Protein AF-A0A9E5IF61-F1 (afdb_monomer_lite)

Sequence (168 aa):
MSTPRCSVVSAANYLLWNSRYTDALSGCLSARRRGSTGQVQTFARAALGAGLDSLGLVNMHERAILALASVFEPDGSRSRMLRRASWFFTQAMVPFEAARRASVTKGRRLQIRSRTLYLNNARLARANKLLQREIVRRRLSETRLHAGREEYRGLLKESHLMQKSSAC

pLDDT: mean 88.21, std 14.15, range [32.62, 98.56]

Radius of gyration: 39.7 Å; chains: 1; bounding box: 88×24×113 Å

Structure (mmCIF, N/CA/C/O backbone):
data_AF-A0A9E5IF61-F1
#
_entry.id   AF-A0A9E5IF61-F1
#
loop_
_atom_site.group_PDB
_atom_site.id
_atom_site.type_symbol
_atom_site.label_atom_id
_atom_site.label_alt_id
_atom_site.label_comp_id
_atom_site.label_asym_id
_atom_site.label_entity_id
_atom_site.label_seq_id
_atom_site.pdbx_PDB_ins_code
_atom_site.Cartn_x
_atom_site.Cartn_y
_atom_site.Cartn_z
_atom_site.occupancy
_atom_site.B_iso_or_equiv
_atom_site.auth_seq_id
_atom_site.auth_comp_id
_atom_site.auth_asym_id
_atom_site.auth_atom_id
_atom_site.pdbx_PDB_model_num
ATOM 1 N N . MET A 1 1 ? -14.427 -8.764 4.677 1.00 36.16 1 MET A N 1
ATOM 2 C CA . MET A 1 1 ? -12.979 -8.487 4.549 1.00 36.16 1 MET A CA 1
ATOM 3 C C . MET A 1 1 ? -12.631 -8.603 3.074 1.00 36.16 1 MET A C 1
ATOM 5 O O . MET A 1 1 ? -12.562 -9.714 2.575 1.00 36.16 1 MET A O 1
ATOM 9 N N . SER A 1 2 ? -12.531 -7.481 2.355 1.00 37.25 2 SER A N 1
ATOM 10 C CA . SER A 1 2 ? -12.150 -7.493 0.937 1.00 37.25 2 SER A CA 1
ATOM 11 C C . SER A 1 2 ? -10.639 -7.626 0.825 1.00 37.25 2 SER A C 1
ATOM 13 O O . SER A 1 2 ? -9.902 -6.746 1.263 1.00 37.25 2 SER A O 1
ATOM 15 N N . THR A 1 3 ? -10.181 -8.729 0.247 1.00 32.62 3 THR A N 1
ATOM 16 C CA . THR A 1 3 ? -8.808 -8.880 -0.233 1.00 32.62 3 THR A CA 1
ATOM 17 C C . THR A 1 3 ? -8.505 -7.780 -1.256 1.00 32.62 3 THR A C 1
ATOM 19 O O . THR A 1 3 ? -9.369 -7.497 -2.094 1.00 32.62 3 THR A O 1
ATOM 22 N N . PRO A 1 4 ? -7.310 -7.162 -1.253 1.00 42.12 4 PRO A N 1
ATOM 23 C CA . PRO A 1 4 ? -6.893 -6.365 -2.396 1.00 42.12 4 PRO A CA 1
ATOM 24 C C . PRO A 1 4 ? -6.869 -7.304 -3.604 1.00 42.12 4 PRO A C 1
ATOM 26 O O . PRO A 1 4 ? -6.136 -8.291 -3.613 1.00 42.12 4 PRO A O 1
ATOM 29 N N . ARG A 1 5 ? -7.734 -7.046 -4.590 1.00 38.75 5 ARG A N 1
ATOM 30 C CA . ARG A 1 5 ? -7.674 -7.736 -5.877 1.00 38.75 5 ARG A CA 1
ATOM 31 C C . ARG A 1 5 ? -6.282 -7.459 -6.437 1.00 38.75 5 ARG A C 1
ATOM 33 O O . ARG A 1 5 ? -5.995 -6.324 -6.806 1.00 38.75 5 ARG A O 1
ATOM 40 N N . CYS A 1 6 ? -5.424 -8.478 -6.457 1.00 41.88 6 CYS A N 1
ATOM 41 C CA . CYS A 1 6 ? -4.278 -8.499 -7.353 1.00 41.88 6 CYS A CA 1
ATOM 42 C C . CYS A 1 6 ? -4.863 -8.288 -8.748 1.00 41.88 6 CYS A C 1
ATOM 44 O O . CYS A 1 6 ? -5.552 -9.168 -9.266 1.00 41.88 6 CYS A O 1
ATOM 46 N N . SER A 1 7 ? -4.700 -7.091 -9.308 1.00 52.09 7 SER A N 1
ATOM 47 C CA . SER A 1 7 ? -5.044 -6.845 -10.698 1.00 52.09 7 SER A CA 1
ATOM 48 C C . SER A 1 7 ? -4.060 -7.660 -11.522 1.00 52.09 7 SER A C 1
ATOM 50 O O . SER A 1 7 ? -2.943 -7.220 -11.781 1.00 52.09 7 SER A O 1
ATOM 52 N N . VAL A 1 8 ? -4.442 -8.883 -11.877 1.00 58.09 8 VAL A N 1
ATOM 53 C CA . VAL A 1 8 ? -3.714 -9.636 -12.889 1.00 58.09 8 VAL A CA 1
ATOM 54 C C . VAL A 1 8 ? -3.864 -8.823 -14.165 1.00 58.09 8 VAL A C 1
ATOM 56 O O . VAL A 1 8 ? -4.971 -8.655 -14.679 1.00 58.09 8 VAL A O 1
ATOM 59 N N . VAL A 1 9 ? -2.765 -8.230 -14.625 1.00 63.78 9 VAL A N 1
ATOM 60 C CA . VAL A 1 9 ? -2.727 -7.561 -15.923 1.00 63.78 9 VAL A CA 1
ATOM 61 C C . VAL A 1 9 ? -3.163 -8.600 -16.953 1.00 63.78 9 VAL A C 1
ATOM 63 O O . VAL A 1 9 ? -2.523 -9.640 -17.086 1.00 63.78 9 VAL A O 1
ATOM 66 N N . SER A 1 10 ? -4.273 -8.349 -17.652 1.00 78.25 10 SER A N 1
ATOM 67 C CA . SER A 1 10 ? -4.711 -9.217 -18.752 1.00 78.25 10 SER A CA 1
ATOM 68 C C . SER A 1 10 ? -3.564 -9.400 -19.751 1.00 78.25 10 SER A C 1
ATOM 70 O O . SER A 1 10 ? -2.815 -8.454 -20.002 1.00 78.25 10 SER A O 1
ATOM 72 N N . ALA A 1 11 ? -3.437 -10.583 -20.356 1.00 74.44 11 ALA A N 1
ATOM 73 C CA . ALA A 1 11 ? -2.390 -10.868 -21.339 1.00 74.44 11 ALA A CA 1
ATOM 74 C C . ALA A 1 11 ? -2.344 -9.812 -22.465 1.00 74.44 11 ALA A C 1
ATOM 76 O O . ALA A 1 11 ? -1.265 -9.368 -22.853 1.00 74.44 11 ALA A O 1
ATOM 77 N N . ALA A 1 12 ? -3.511 -9.324 -22.905 1.00 76.25 12 ALA A N 1
ATOM 78 C CA . ALA A 1 12 ? -3.624 -8.245 -23.887 1.00 76.25 12 ALA A CA 1
ATOM 79 C C . ALA A 1 12 ? -3.031 -6.914 -23.383 1.00 76.25 12 ALA A C 1
ATOM 81 O O . ALA A 1 12 ? -2.309 -6.233 -24.111 1.00 76.25 12 ALA A O 1
ATOM 82 N N . ASN A 1 13 ? -3.266 -6.570 -22.111 1.00 84.06 13 ASN A N 1
ATOM 83 C CA . ASN A 1 13 ? -2.697 -5.370 -21.495 1.00 84.06 13 ASN A CA 1
ATOM 84 C C . ASN A 1 13 ? -1.177 -5.494 -21.343 1.00 84.06 13 ASN A C 1
ATOM 86 O O . ASN A 1 13 ? -0.461 -4.521 -21.568 1.00 84.06 13 ASN A O 1
ATOM 90 N N . TYR A 1 14 ? -0.672 -6.680 -20.996 1.00 86.62 14 TYR A N 1
ATOM 91 C CA . TYR A 1 14 ? 0.764 -6.911 -20.864 1.00 86.62 14 TYR A CA 1
ATOM 92 C C . TYR A 1 14 ? 1.486 -6.737 -22.208 1.00 86.62 14 TYR A C 1
ATOM 94 O O . TYR A 1 14 ? 2.502 -6.047 -22.265 1.00 86.62 14 TYR A O 1
ATOM 102 N N . LEU A 1 15 ? 0.949 -7.300 -23.297 1.00 88.88 15 LEU A N 1
ATOM 103 C CA . LEU A 1 15 ? 1.525 -7.154 -24.640 1.00 88.88 15 LEU A CA 1
ATOM 104 C C . LEU A 1 15 ? 1.563 -5.690 -25.094 1.00 88.88 15 LEU A C 1
ATOM 106 O O . LEU A 1 15 ? 2.592 -5.230 -25.591 1.00 88.88 15 LEU A O 1
ATOM 110 N N . LEU A 1 16 ? 0.483 -4.939 -24.855 1.00 91.81 16 LEU A N 1
ATOM 111 C CA . LEU A 1 16 ? 0.430 -3.508 -25.156 1.00 91.81 16 LEU A CA 1
ATOM 112 C C . LEU A 1 16 ? 1.513 -2.732 -24.396 1.00 91.81 16 LEU A C 1
ATOM 114 O O . LEU A 1 16 ? 2.256 -1.950 -24.991 1.00 91.81 16 LEU A O 1
ATOM 118 N N . TRP A 1 17 ? 1.625 -2.947 -23.084 1.00 93.75 17 TRP A N 1
ATOM 119 C CA . TRP A 1 17 ? 2.646 -2.285 -22.271 1.00 93.75 17 TRP A CA 1
ATOM 120 C C . TRP A 1 17 ? 4.062 -2.682 -22.686 1.00 93.75 17 TRP A C 1
ATOM 122 O O . TRP A 1 17 ? 4.928 -1.813 -22.730 1.00 93.75 17 TRP A O 1
ATOM 132 N N . ASN A 1 18 ? 4.282 -3.943 -23.061 1.00 92.88 18 ASN A N 1
ATOM 133 C CA . ASN A 1 18 ? 5.566 -4.421 -23.561 1.00 92.88 18 ASN A CA 1
ATOM 134 C C . ASN A 1 18 ? 5.960 -3.749 -24.890 1.00 92.88 18 ASN A C 1
ATOM 136 O O . ASN A 1 18 ? 7.108 -3.332 -25.042 1.00 92.88 18 ASN A O 1
ATOM 140 N N . SER A 1 19 ? 5.014 -3.576 -25.822 1.00 93.62 19 SER A N 1
ATOM 141 C CA . SER A 1 19 ? 5.254 -2.835 -27.070 1.00 93.62 19 SER A CA 1
ATOM 142 C C . SER A 1 19 ? 5.641 -1.388 -26.776 1.00 93.62 19 SER A C 1
ATOM 144 O O . SER A 1 19 ? 6.720 -0.946 -27.155 1.00 93.62 19 SER A O 1
ATOM 146 N N . ARG A 1 20 ? 4.820 -0.677 -25.989 1.00 93.75 20 ARG A N 1
ATOM 147 C CA . ARG A 1 20 ? 5.077 0.731 -25.636 1.00 93.75 20 ARG A CA 1
ATOM 148 C C . ARG A 1 20 ? 6.390 0.910 -24.875 1.00 93.75 20 ARG A C 1
ATOM 150 O O . ARG A 1 20 ? 7.063 1.924 -25.039 1.00 93.75 20 ARG A O 1
ATOM 157 N N . TYR A 1 21 ? 6.749 -0.061 -24.035 1.00 94.69 21 TYR A N 1
ATOM 158 C CA . TYR A 1 21 ? 8.029 -0.086 -23.337 1.00 94.69 21 TYR A CA 1
ATOM 159 C C . TYR A 1 21 ? 9.192 -0.206 -24.324 1.00 94.69 21 TYR A C 1
ATOM 161 O O . TYR A 1 21 ? 10.159 0.548 -24.229 1.00 94.69 21 TYR A O 1
ATOM 169 N N . THR A 1 22 ? 9.087 -1.130 -25.279 1.00 94.00 22 THR A N 1
ATOM 170 C CA . THR A 1 22 ? 10.113 -1.369 -26.301 1.00 94.00 22 THR A CA 1
ATOM 171 C C . THR A 1 22 ? 10.296 -0.144 -27.195 1.00 94.00 22 THR A C 1
ATOM 173 O O . THR A 1 22 ? 11.433 0.267 -27.421 1.00 94.00 22 THR A O 1
ATOM 176 N N . ASP A 1 23 ? 9.206 0.511 -27.601 1.00 92.25 23 ASP A N 1
ATOM 177 C CA . ASP A 1 23 ? 9.243 1.752 -28.385 1.00 92.25 23 ASP A CA 1
ATOM 178 C C . ASP A 1 23 ? 9.924 2.889 -27.612 1.00 92.25 23 ASP A C 1
ATOM 180 O O . ASP A 1 23 ? 10.811 3.575 -28.125 1.00 92.25 23 ASP A O 1
ATOM 184 N N . ALA A 1 24 ? 9.555 3.065 -26.339 1.00 92.62 24 ALA A N 1
ATOM 185 C CA . ALA A 1 24 ? 10.148 4.081 -25.476 1.00 92.62 24 ALA A CA 1
ATOM 186 C C . ALA A 1 24 ? 11.643 3.822 -25.222 1.00 92.62 24 ALA A C 1
ATOM 188 O O . ALA A 1 24 ? 12.447 4.761 -25.234 1.00 92.62 24 ALA A O 1
ATOM 189 N N . LEU A 1 25 ? 12.029 2.556 -25.025 1.00 92.31 25 LEU A N 1
ATOM 190 C CA . LEU A 1 25 ? 13.424 2.162 -24.875 1.00 92.31 25 LEU A CA 1
ATOM 191 C C . LEU A 1 25 ? 14.194 2.407 -26.176 1.00 92.31 25 LEU A C 1
ATOM 193 O O . LEU A 1 25 ? 15.220 3.080 -26.139 1.00 92.31 25 LEU A O 1
ATOM 197 N N . SER A 1 26 ? 13.682 1.950 -27.319 1.00 90.94 26 SER A N 1
ATOM 198 C CA . SER A 1 26 ? 14.286 2.161 -28.640 1.00 90.94 26 SER A CA 1
ATOM 199 C C . SER A 1 26 ? 14.506 3.648 -28.940 1.00 90.94 26 SER A C 1
ATOM 201 O O . SER A 1 26 ? 15.609 4.058 -29.321 1.00 90.94 26 SER A O 1
ATOM 203 N N . GLY A 1 27 ? 13.511 4.493 -28.652 1.00 89.31 27 GLY A N 1
ATOM 204 C CA . GLY A 1 27 ? 13.637 5.946 -28.760 1.00 89.31 27 GLY A CA 1
ATOM 205 C C . GLY A 1 27 ? 14.727 6.517 -27.845 1.00 89.31 27 GLY A C 1
ATOM 206 O O . GLY A 1 27 ? 15.532 7.347 -28.271 1.00 89.31 27 GLY A O 1
ATOM 207 N N . CYS A 1 28 ? 14.827 6.031 -26.604 1.00 88.31 28 CYS A N 1
ATOM 208 C CA . CYS A 1 28 ? 15.885 6.432 -25.672 1.00 88.31 28 CYS A CA 1
ATOM 209 C C . CYS A 1 28 ? 17.284 5.977 -26.126 1.00 88.31 28 CYS A C 1
ATOM 211 O O . CYS A 1 28 ? 18.273 6.677 -25.879 1.00 88.31 28 CYS A O 1
ATOM 213 N N . LEU A 1 29 ? 17.388 4.810 -26.763 1.00 88.19 29 LEU A N 1
ATOM 214 C CA . LEU A 1 29 ? 18.646 4.295 -27.300 1.00 88.19 29 LEU A CA 1
ATOM 215 C C . LEU A 1 29 ? 19.094 5.090 -28.529 1.00 88.19 29 LEU A C 1
ATOM 217 O O . LEU A 1 29 ? 20.278 5.417 -28.624 1.00 88.19 29 LEU A O 1
ATOM 221 N N . SER A 1 30 ? 18.156 5.466 -29.399 1.00 83.75 30 SER A N 1
ATOM 222 C CA . SER A 1 30 ? 18.408 6.184 -30.657 1.00 83.75 30 SER A CA 1
ATOM 223 C C . SER A 1 30 ? 18.656 7.686 -30.468 1.00 83.75 30 SER A C 1
ATOM 225 O O . SER A 1 30 ? 19.367 8.313 -31.252 1.00 83.75 30 SER A O 1
ATOM 227 N N . ALA A 1 31 ? 18.122 8.294 -29.404 1.00 80.44 31 ALA A N 1
ATOM 228 C CA . ALA A 1 31 ? 18.248 9.731 -29.169 1.00 80.44 31 ALA A CA 1
ATOM 229 C C . ALA A 1 31 ? 19.708 10.186 -28.970 1.00 80.44 31 ALA A C 1
ATOM 231 O O . ALA A 1 31 ? 20.504 9.576 -28.253 1.00 80.44 31 ALA A O 1
ATOM 232 N N . ARG A 1 32 ? 20.090 11.325 -29.562 1.00 66.31 32 ARG A N 1
ATOM 233 C CA . ARG A 1 32 ? 21.445 11.894 -29.407 1.00 66.31 32 ARG A CA 1
ATOM 234 C C . ARG A 1 32 ? 21.703 12.408 -27.979 1.00 66.31 32 ARG A C 1
ATOM 236 O O . ARG A 1 32 ? 22.836 12.351 -27.503 1.00 66.31 32 ARG A O 1
ATOM 243 N N . ARG A 1 33 ? 20.650 12.825 -27.265 1.00 66.38 33 ARG A N 1
ATOM 244 C CA . ARG A 1 33 ? 20.649 13.199 -25.835 1.00 66.38 33 ARG A CA 1
ATOM 245 C C . ARG A 1 33 ? 19.880 12.159 -25.011 1.00 66.38 33 ARG A C 1
ATOM 247 O O . ARG A 1 33 ? 19.047 11.446 -25.558 1.00 66.38 33 ARG A O 1
ATOM 254 N N . ARG A 1 34 ? 20.169 12.056 -23.704 1.00 66.81 34 ARG A N 1
ATOM 255 C CA . ARG A 1 34 ? 19.399 11.182 -22.794 1.00 66.81 34 ARG A CA 1
ATOM 256 C C . ARG A 1 34 ? 17.922 11.598 -22.822 1.00 66.81 34 ARG A C 1
ATOM 258 O O . ARG A 1 34 ? 17.642 12.792 -22.916 1.00 66.81 34 ARG A O 1
ATOM 265 N N . GLY A 1 35 ? 17.011 10.625 -22.760 1.00 69.88 35 GLY A N 1
ATOM 266 C CA . GLY A 1 35 ? 15.569 10.883 -22.741 1.00 69.88 35 GLY A CA 1
ATOM 267 C C . GLY A 1 35 ? 15.139 11.753 -21.554 1.00 69.88 35 GLY A C 1
ATOM 268 O O . GLY A 1 35 ? 15.893 11.956 -20.602 1.00 69.88 35 GLY A O 1
ATOM 269 N N . SER A 1 36 ? 13.912 12.274 -21.588 1.00 83.12 36 SER A N 1
ATOM 270 C CA . SER A 1 36 ? 13.372 13.043 -20.463 1.00 83.12 36 SER A CA 1
ATOM 271 C C . SER A 1 36 ? 12.989 12.113 -19.312 1.00 83.12 36 SER A C 1
ATOM 273 O O . SER A 1 36 ? 12.075 11.297 -19.441 1.00 83.12 36 SER A O 1
ATOM 275 N N . THR A 1 37 ? 13.640 12.273 -18.156 1.00 87.81 37 THR A N 1
ATOM 276 C CA . THR A 1 37 ? 13.290 11.604 -16.888 1.00 87.81 37 THR A CA 1
ATOM 277 C C . THR A 1 37 ? 11.783 11.661 -16.614 1.00 87.81 37 THR A C 1
ATOM 279 O O . THR A 1 37 ? 11.171 10.659 -16.246 1.00 87.81 37 THR A O 1
ATOM 282 N N . GLY A 1 38 ? 11.167 12.828 -16.834 1.00 89.38 38 GLY A N 1
ATOM 283 C CA . GLY A 1 38 ? 9.745 13.047 -16.574 1.00 89.38 38 GLY A CA 1
ATOM 284 C C . GLY A 1 38 ? 8.830 12.205 -17.463 1.00 89.38 38 GLY A C 1
ATOM 285 O O . GLY A 1 38 ? 7.802 11.726 -16.987 1.00 89.38 38 GLY A O 1
ATOM 286 N N . GLN A 1 39 ? 9.213 11.961 -18.718 1.00 89.12 39 GLN A N 1
ATOM 287 C CA . GLN A 1 39 ? 8.440 11.123 -19.640 1.00 89.12 39 GLN A CA 1
ATOM 288 C C . GLN A 1 39 ? 8.510 9.648 -19.238 1.00 89.12 39 GLN A C 1
ATOM 290 O O . GLN A 1 39 ? 7.468 9.007 -19.111 1.00 89.12 39 GLN A O 1
ATOM 295 N N . VAL A 1 40 ? 9.713 9.137 -18.944 1.00 93.31 40 VAL A N 1
ATOM 296 C CA . VAL A 1 40 ? 9.911 7.742 -18.506 1.00 93.31 40 VAL A CA 1
ATOM 297 C C . VAL A 1 40 ? 9.144 7.464 -17.213 1.00 93.31 40 VAL A C 1
ATOM 299 O O . VAL A 1 40 ? 8.428 6.470 -17.105 1.00 93.31 40 VAL A O 1
ATOM 302 N N . GLN A 1 41 ? 9.219 8.378 -16.244 1.00 94.94 41 GLN A N 1
ATOM 303 C CA . GLN A 1 41 ? 8.490 8.228 -14.987 1.00 94.94 41 GLN A CA 1
ATOM 304 C C . GLN A 1 41 ? 6.973 8.379 -15.157 1.00 94.94 41 GLN A C 1
ATOM 306 O O . GLN A 1 41 ? 6.218 7.717 -14.452 1.00 94.94 41 GLN A O 1
ATOM 311 N N . THR A 1 42 ? 6.503 9.227 -16.074 1.00 94.38 42 THR A N 1
ATOM 312 C CA . THR A 1 42 ? 5.064 9.355 -16.365 1.00 94.38 42 THR A CA 1
ATOM 313 C C . THR A 1 42 ? 4.516 8.085 -17.007 1.00 94.38 42 THR A C 1
ATOM 315 O O . THR A 1 42 ? 3.480 7.591 -16.567 1.00 94.38 42 THR A O 1
ATOM 318 N N . PHE A 1 43 ? 5.250 7.502 -17.959 1.00 92.88 43 PHE A N 1
ATOM 319 C CA . PHE A 1 43 ? 4.944 6.182 -18.506 1.00 92.88 43 PHE A CA 1
ATOM 320 C C . PHE A 1 43 ? 4.879 5.121 -17.396 1.00 92.88 43 PHE A C 1
ATOM 322 O O . PHE A 1 43 ? 3.881 4.417 -17.274 1.00 92.88 43 PHE A O 1
ATOM 329 N N . ALA A 1 44 ? 5.898 5.057 -16.536 1.00 93.88 44 ALA A N 1
ATOM 330 C CA . ALA A 1 44 ? 5.962 4.087 -15.447 1.00 93.88 44 ALA A CA 1
ATOM 331 C C . ALA A 1 44 ? 4.820 4.252 -14.428 1.00 93.88 44 ALA A C 1
ATOM 333 O O . ALA A 1 44 ? 4.251 3.259 -13.981 1.00 93.88 44 ALA A O 1
ATOM 334 N N . ARG A 1 45 ? 4.422 5.490 -14.099 1.00 95.62 45 ARG A N 1
ATOM 335 C CA . ARG A 1 45 ? 3.243 5.759 -13.256 1.00 95.62 45 ARG A CA 1
ATOM 336 C C . ARG A 1 45 ? 1.949 5.276 -13.910 1.00 95.62 45 ARG A C 1
ATOM 338 O O . ARG A 1 45 ? 1.107 4.716 -13.215 1.00 95.62 45 ARG A O 1
ATOM 345 N N . ALA A 1 46 ? 1.794 5.471 -15.218 1.00 94.50 46 ALA A N 1
ATOM 346 C CA . ALA A 1 46 ? 0.626 4.989 -15.949 1.00 94.50 46 ALA A CA 1
ATOM 347 C C . ALA A 1 46 ? 0.580 3.451 -16.000 1.00 94.50 46 ALA A C 1
ATOM 349 O O . ALA A 1 46 ? -0.475 2.870 -15.760 1.00 94.50 46 ALA A O 1
ATOM 350 N N . ALA A 1 47 ? 1.722 2.795 -16.232 1.00 93.31 47 ALA A N 1
ATOM 351 C CA . ALA A 1 47 ? 1.827 1.336 -16.230 1.00 93.31 47 ALA A CA 1
ATOM 352 C C . ALA A 1 47 ? 1.500 0.744 -14.850 1.00 93.31 47 ALA A C 1
ATOM 354 O O . ALA A 1 47 ? 0.695 -0.180 -14.743 1.00 93.31 47 ALA A O 1
ATOM 355 N N . LEU A 1 48 ? 2.051 1.338 -13.787 1.00 93.75 48 LEU A N 1
ATOM 356 C CA . LEU A 1 48 ? 1.730 0.989 -12.403 1.00 93.75 48 LEU A CA 1
ATOM 357 C C . LEU A 1 48 ? 0.234 1.185 -12.099 1.00 93.75 48 LEU A C 1
ATOM 359 O O . LEU A 1 48 ? -0.393 0.320 -11.493 1.00 93.75 48 LEU A O 1
ATOM 363 N N . GLY A 1 49 ? -0.359 2.299 -12.543 1.00 91.69 49 GLY A N 1
ATOM 364 C CA . GLY A 1 49 ? -1.794 2.572 -12.394 1.00 91.69 49 GLY A CA 1
ATOM 365 C C . GLY A 1 49 ? -2.690 1.579 -13.142 1.00 91.69 49 GLY A C 1
ATOM 366 O O . GLY A 1 49 ? -3.812 1.326 -12.712 1.00 91.69 49 GLY A O 1
ATOM 367 N N . ALA A 1 50 ? -2.180 0.973 -14.215 1.00 90.25 50 ALA A N 1
ATOM 368 C CA . ALA A 1 50 ? -2.838 -0.098 -14.960 1.00 90.25 50 ALA A CA 1
ATOM 369 C C . ALA A 1 50 ? -2.601 -1.503 -14.368 1.00 90.25 50 ALA A C 1
ATOM 371 O O . ALA A 1 50 ? -3.031 -2.495 -14.958 1.00 90.25 50 ALA A O 1
ATOM 372 N N . GLY A 1 51 ? -1.930 -1.599 -13.216 1.00 90.00 51 GLY A N 1
ATOM 373 C CA . GLY A 1 51 ? -1.713 -2.851 -12.496 1.00 90.00 51 GLY A CA 1
ATOM 374 C C . GLY A 1 51 ? -0.408 -3.572 -12.821 1.00 90.00 51 GLY A C 1
ATOM 375 O O . GLY A 1 51 ? -0.224 -4.689 -12.344 1.00 90.00 51 GLY A O 1
ATOM 376 N N . LEU A 1 52 ? 0.499 -2.974 -13.604 1.00 92.88 52 LEU A N 1
ATOM 377 C CA . LEU A 1 52 ? 1.831 -3.544 -13.798 1.00 92.88 52 LEU A CA 1
ATOM 378 C C . LEU A 1 52 ? 2.599 -3.507 -12.472 1.00 92.88 52 LEU A C 1
ATOM 380 O O . LEU A 1 52 ? 2.624 -2.479 -11.797 1.00 92.88 52 LEU A O 1
ATOM 384 N N . ASP A 1 53 ? 3.247 -4.610 -12.115 1.00 91.94 53 ASP A N 1
ATOM 385 C CA . ASP A 1 53 ? 4.119 -4.703 -10.950 1.00 91.94 53 ASP A CA 1
ATOM 386 C C . ASP A 1 53 ? 5.603 -4.576 -11.341 1.00 91.94 53 ASP A C 1
ATOM 388 O O . ASP A 1 53 ? 5.971 -4.478 -12.516 1.00 91.94 53 ASP A O 1
ATOM 392 N N . SER A 1 54 ? 6.483 -4.530 -10.339 1.00 93.81 54 SER A N 1
ATOM 393 C CA . SER A 1 54 ? 7.922 -4.382 -10.577 1.00 93.81 54 SER A CA 1
ATOM 394 C C . SER A 1 54 ? 8.508 -5.563 -11.351 1.00 93.81 54 SER A C 1
ATOM 396 O O . SER A 1 54 ? 9.413 -5.364 -12.156 1.00 93.81 54 SER A O 1
ATOM 398 N N . LEU A 1 55 ? 7.992 -6.778 -11.138 1.00 93.75 55 LEU A N 1
ATOM 399 C CA . LEU A 1 55 ? 8.442 -7.967 -11.860 1.00 93.75 55 LEU A CA 1
ATOM 400 C C . LEU A 1 55 ? 8.041 -7.900 -13.337 1.00 93.75 55 LEU A C 1
ATOM 402 O O . LEU A 1 55 ? 8.861 -8.152 -14.216 1.00 93.75 55 LEU A O 1
ATOM 406 N N . GLY A 1 56 ? 6.808 -7.488 -13.623 1.00 93.06 56 GLY A N 1
ATOM 407 C CA . GLY A 1 56 ? 6.330 -7.250 -14.976 1.00 93.06 56 GLY A CA 1
ATOM 408 C C . GLY A 1 56 ? 7.195 -6.232 -15.714 1.00 93.06 56 GLY A C 1
ATOM 409 O O . GLY A 1 56 ? 7.550 -6.469 -16.868 1.00 93.06 56 GLY A O 1
ATOM 410 N N . LEU A 1 57 ? 7.600 -5.149 -15.042 1.00 95.00 57 LEU A N 1
ATOM 411 C CA . LEU A 1 57 ? 8.509 -4.149 -15.606 1.00 95.00 57 LEU A CA 1
ATOM 412 C C . LEU A 1 57 ? 9.916 -4.709 -15.888 1.00 95.00 57 LEU A C 1
ATOM 414 O O . LEU A 1 57 ? 10.486 -4.402 -16.934 1.00 95.00 57 LEU A O 1
ATOM 418 N N . VAL A 1 58 ? 10.468 -5.535 -14.991 1.00 96.31 58 VAL A N 1
ATOM 419 C CA . VAL A 1 58 ? 11.755 -6.231 -15.200 1.00 96.31 58 VAL A CA 1
ATOM 420 C C . VAL A 1 58 ? 11.679 -7.137 -16.429 1.00 96.31 58 VAL A C 1
ATOM 422 O O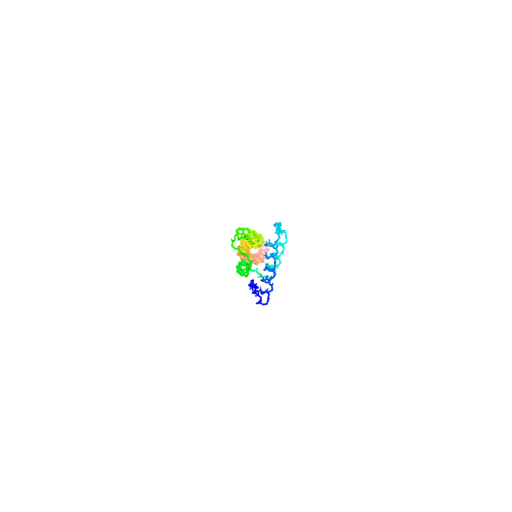 . VAL A 1 58 ? 12.522 -7.030 -17.317 1.00 96.31 58 VAL A O 1
ATOM 425 N N . ASN A 1 59 ? 10.628 -7.951 -16.529 1.00 95.06 59 ASN A N 1
ATOM 426 C CA . ASN A 1 59 ? 10.433 -8.872 -17.649 1.00 95.06 59 ASN A CA 1
ATOM 427 C C . ASN A 1 59 ? 10.281 -8.127 -18.987 1.00 95.06 59 ASN A C 1
ATOM 429 O O . ASN A 1 59 ? 10.798 -8.573 -20.009 1.00 95.06 59 ASN A O 1
ATOM 433 N N . MET A 1 60 ? 9.590 -6.980 -18.997 1.00 94.56 60 MET A N 1
ATOM 434 C CA . MET A 1 60 ? 9.508 -6.124 -20.189 1.00 94.56 60 MET A CA 1
ATOM 435 C C . MET A 1 60 ? 10.873 -5.550 -20.565 1.00 94.56 60 MET A C 1
ATOM 437 O O . MET A 1 60 ? 11.214 -5.504 -21.744 1.00 94.56 60 MET A O 1
ATOM 441 N N . HIS A 1 61 ? 11.671 -5.133 -19.579 1.00 95.62 61 HIS A N 1
ATOM 442 C CA . HIS A 1 61 ? 13.006 -4.601 -19.828 1.00 95.62 61 HIS A CA 1
ATOM 443 C C . HIS A 1 61 ? 13.939 -5.636 -20.450 1.00 95.62 61 HIS A C 1
ATOM 445 O O . HIS A 1 61 ? 14.594 -5.346 -21.450 1.00 95.62 61 HIS A O 1
ATOM 451 N N . GLU A 1 62 ? 13.958 -6.843 -19.894 1.00 94.19 62 GLU A N 1
ATOM 452 C CA . GLU A 1 62 ? 14.735 -7.960 -20.423 1.00 94.19 62 GLU A CA 1
ATOM 453 C C . GLU A 1 62 ? 14.336 -8.275 -21.870 1.00 94.19 62 GLU A C 1
ATOM 455 O O . GLU A 1 62 ? 15.185 -8.283 -22.762 1.00 94.19 62 GLU A O 1
ATOM 460 N N . ARG A 1 63 ? 13.033 -8.439 -22.131 1.00 93.38 63 ARG A N 1
ATOM 461 C CA . ARG A 1 63 ? 12.508 -8.707 -23.478 1.00 93.38 63 ARG A CA 1
ATOM 462 C C . ARG A 1 63 ? 12.841 -7.602 -24.472 1.00 93.38 63 ARG A C 1
ATOM 464 O O . ARG A 1 63 ? 13.229 -7.898 -25.598 1.00 93.38 63 ARG A O 1
ATOM 471 N N . ALA A 1 64 ? 12.719 -6.344 -24.061 1.00 93.12 64 ALA A N 1
ATOM 472 C CA . ALA A 1 64 ? 13.034 -5.207 -24.913 1.00 93.12 64 ALA A CA 1
ATOM 473 C C . ALA A 1 64 ? 14.539 -5.119 -25.213 1.00 93.12 64 ALA A C 1
ATOM 475 O O . ALA A 1 64 ? 14.912 -4.827 -26.347 1.00 93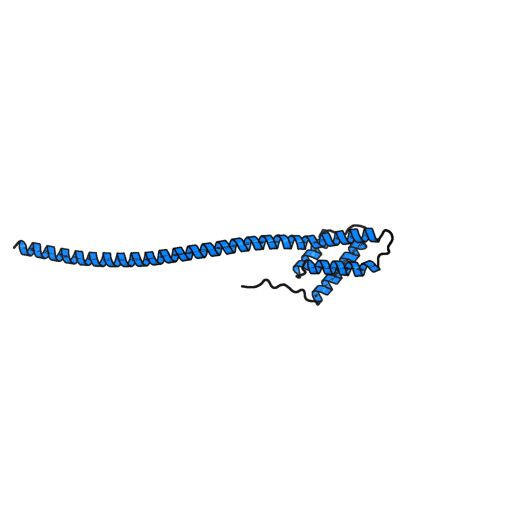.12 64 ALA A O 1
ATOM 476 N N . ILE A 1 65 ? 15.411 -5.418 -24.242 1.00 91.56 65 ILE A N 1
ATOM 477 C CA . ILE A 1 65 ? 16.854 -5.521 -24.493 1.00 91.56 65 ILE A CA 1
ATOM 478 C C . ILE A 1 65 ? 17.143 -6.642 -25.487 1.00 91.56 65 ILE A C 1
ATOM 480 O O . ILE A 1 65 ? 17.879 -6.400 -26.434 1.00 91.56 65 ILE A O 1
ATOM 484 N N . LEU A 1 66 ? 16.577 -7.838 -25.304 1.00 89.94 66 LEU A N 1
ATOM 485 C CA . LEU A 1 66 ? 16.807 -8.966 -26.213 1.00 89.94 66 LEU A CA 1
ATOM 486 C C . LEU A 1 66 ? 16.340 -8.654 -27.639 1.00 89.94 66 LEU A C 1
ATOM 488 O O . LEU A 1 66 ? 17.068 -8.926 -28.591 1.00 89.94 66 LEU A O 1
ATOM 492 N N . ALA A 1 67 ? 15.172 -8.024 -27.784 1.00 88.81 67 ALA A N 1
ATOM 493 C CA . ALA A 1 67 ? 14.653 -7.601 -29.081 1.00 88.81 67 ALA A CA 1
ATOM 494 C C . ALA A 1 67 ? 15.576 -6.578 -29.766 1.00 88.81 67 ALA A C 1
ATOM 496 O O . ALA A 1 67 ? 15.848 -6.689 -30.959 1.00 88.81 67 ALA A O 1
ATOM 497 N N . LEU A 1 68 ? 16.096 -5.607 -29.009 1.00 86.75 68 LEU A N 1
ATOM 498 C CA . LEU A 1 68 ? 16.921 -4.519 -29.542 1.00 86.75 68 LEU A CA 1
ATOM 499 C C . LEU A 1 68 ? 18.408 -4.887 -29.670 1.00 86.75 68 LEU A C 1
ATOM 501 O O . LEU A 1 68 ? 19.118 -4.256 -30.444 1.00 86.75 68 LEU A O 1
ATOM 505 N N . ALA A 1 69 ? 18.894 -5.906 -28.959 1.00 79.81 69 ALA A N 1
ATOM 506 C CA . ALA A 1 69 ? 20.299 -6.316 -28.974 1.00 79.81 69 ALA A CA 1
ATOM 507 C C . ALA A 1 69 ? 20.776 -6.787 -30.356 1.00 79.81 69 ALA A C 1
ATOM 509 O O . ALA A 1 69 ? 21.955 -6.644 -30.661 1.00 79.81 69 ALA A O 1
ATOM 510 N N . SER A 1 70 ? 19.866 -7.296 -31.192 1.00 71.06 70 SER A N 1
ATOM 511 C CA . SER A 1 70 ? 20.149 -7.698 -32.577 1.00 71.06 70 SER A CA 1
ATOM 512 C C . SER A 1 70 ? 20.424 -6.519 -33.522 1.00 71.06 70 SER A C 1
ATOM 514 O O . SER A 1 70 ? 20.991 -6.714 -34.589 1.00 71.06 70 SER A O 1
ATOM 516 N N . VAL A 1 71 ? 20.043 -5.297 -33.132 1.00 71.38 71 VAL A N 1
ATOM 517 C CA . VAL A 1 71 ? 20.090 -4.094 -33.983 1.00 71.38 71 VAL A CA 1
ATOM 518 C C . VAL A 1 71 ? 21.364 -3.264 -33.754 1.00 71.38 71 VAL A C 1
ATOM 520 O O . VAL A 1 71 ? 21.707 -2.415 -34.574 1.00 71.38 71 VAL A O 1
ATOM 523 N N . PHE A 1 72 ? 22.091 -3.482 -32.651 1.00 65.62 72 PHE A N 1
ATOM 524 C CA . PHE A 1 72 ? 23.252 -2.668 -32.274 1.00 65.62 72 PHE A CA 1
ATOM 525 C C . PHE A 1 72 ? 24.561 -3.483 -32.311 1.00 65.62 72 PHE A C 1
ATOM 527 O O . PHE A 1 72 ? 24.872 -4.218 -31.376 1.00 65.62 72 PHE A O 1
ATOM 534 N N . GLU A 1 73 ? 25.330 -3.293 -33.390 1.00 63.25 73 GLU A N 1
ATOM 535 C CA . GLU A 1 73 ? 26.657 -3.878 -33.677 1.00 63.25 73 GLU A CA 1
ATOM 536 C C . GLU A 1 73 ? 27.722 -3.675 -32.559 1.00 63.25 73 GLU A C 1
ATOM 538 O O . GLU A 1 73 ? 27.591 -2.770 -31.716 1.00 63.25 73 GLU A O 1
ATOM 543 N N . PRO A 1 74 ? 28.796 -4.500 -32.525 1.00 58.94 74 PRO A N 1
ATOM 544 C CA . PRO A 1 74 ? 29.622 -4.699 -31.331 1.00 58.94 74 PRO A CA 1
ATOM 545 C C . PRO A 1 74 ? 30.613 -3.574 -30.978 1.00 58.94 74 PRO A C 1
ATOM 547 O O . PRO A 1 74 ? 30.936 -3.435 -29.794 1.00 58.94 74 PRO A O 1
ATOM 550 N N . ASP A 1 75 ? 31.043 -2.713 -31.904 1.00 56.47 75 ASP A N 1
ATOM 551 C CA . ASP A 1 75 ? 32.145 -1.780 -31.620 1.00 56.47 75 ASP A CA 1
ATOM 552 C C . ASP A 1 75 ? 31.680 -0.423 -31.066 1.00 56.47 75 ASP A C 1
ATOM 554 O O . ASP A 1 75 ? 31.028 0.381 -31.731 1.00 56.47 75 ASP A O 1
ATOM 558 N N . GLY A 1 76 ? 31.994 -0.161 -29.787 1.00 60.41 76 GLY A N 1
ATOM 559 C CA . GLY A 1 76 ? 31.778 1.113 -29.072 1.00 60.41 76 GLY A CA 1
ATOM 560 C C . GLY A 1 76 ? 30.313 1.513 -28.801 1.00 60.41 76 GLY A C 1
ATOM 561 O O . GLY A 1 76 ? 30.018 2.194 -27.809 1.00 60.41 76 GLY A O 1
ATOM 562 N N . SER A 1 77 ? 29.381 1.049 -29.634 1.00 69.88 77 SER A N 1
ATOM 563 C CA . SER A 1 77 ? 27.939 1.296 -29.566 1.00 69.88 77 SER A CA 1
ATOM 564 C C . SER A 1 77 ? 27.282 0.535 -28.410 1.00 69.88 77 SER A C 1
ATOM 566 O O . SER A 1 77 ? 26.500 1.110 -27.645 1.00 69.88 77 SER A O 1
ATOM 568 N N . ARG A 1 78 ? 27.700 -0.718 -28.171 1.00 78.94 78 ARG A N 1
ATOM 569 C CA . ARG A 1 78 ? 27.123 -1.603 -27.145 1.00 78.94 78 ARG A CA 1
ATOM 570 C C . ARG A 1 78 ? 27.243 -1.058 -25.720 1.00 78.94 78 ARG A C 1
ATOM 572 O O . ARG A 1 78 ? 26.266 -1.040 -24.975 1.00 78.94 78 ARG A O 1
ATOM 579 N N . SER A 1 79 ? 28.413 -0.546 -25.332 1.00 82.06 79 SER A N 1
ATOM 580 C CA . SER A 1 79 ? 28.618 0.038 -23.992 1.00 82.06 79 SER A CA 1
ATOM 581 C C . SER A 1 79 ? 27.748 1.284 -23.774 1.00 82.06 79 SER A C 1
ATOM 583 O O . SER A 1 79 ? 27.162 1.484 -22.707 1.00 82.06 79 SER A O 1
ATOM 585 N N . ARG A 1 80 ? 27.603 2.124 -24.807 1.00 83.12 80 ARG A N 1
ATOM 586 C CA . ARG A 1 80 ? 26.738 3.310 -24.765 1.00 83.12 80 ARG A CA 1
ATOM 587 C C . ARG A 1 80 ? 25.260 2.926 -24.677 1.00 83.12 80 ARG A C 1
ATOM 589 O O . ARG A 1 80 ? 24.534 3.544 -23.898 1.00 83.12 80 ARG A O 1
ATOM 596 N N . MET A 1 81 ? 24.843 1.912 -25.431 1.00 85.00 81 MET A N 1
ATOM 597 C CA . MET A 1 81 ? 23.497 1.345 -25.396 1.00 85.00 81 MET A CA 1
ATOM 598 C C . MET A 1 81 ? 23.160 0.821 -23.998 1.00 85.00 81 MET A C 1
ATOM 600 O O . MET A 1 81 ? 22.169 1.253 -23.416 1.00 85.00 81 MET A O 1
ATOM 604 N N . LEU A 1 82 ? 24.019 -0.022 -23.415 1.00 87.25 82 LEU A N 1
ATOM 605 C CA . LEU A 1 82 ? 23.806 -0.583 -22.077 1.00 87.25 82 LEU A CA 1
ATOM 606 C C . LEU A 1 82 ? 23.671 0.506 -21.008 1.00 87.25 82 LEU A C 1
ATOM 608 O O . LEU A 1 82 ? 22.762 0.447 -20.183 1.00 87.25 82 LEU A O 1
ATOM 612 N N . ARG A 1 83 ? 24.503 1.558 -21.053 1.00 88.88 83 ARG A N 1
ATOM 613 C CA . ARG A 1 83 ? 24.362 2.699 -20.128 1.00 88.88 83 ARG A CA 1
ATOM 614 C C . ARG A 1 83 ? 23.025 3.424 -20.286 1.00 88.88 83 ARG A C 1
ATOM 616 O O . ARG A 1 83 ? 22.450 3.863 -19.292 1.00 88.88 83 ARG A O 1
ATOM 623 N N . ARG A 1 84 ? 22.526 3.575 -21.516 1.00 89.50 84 ARG A N 1
ATOM 624 C CA . ARG A 1 84 ? 21.229 4.220 -21.788 1.00 89.50 84 ARG A CA 1
ATOM 625 C C . ARG A 1 84 ? 20.056 3.342 -21.360 1.00 89.50 84 ARG A C 1
ATOM 627 O O . ARG A 1 84 ? 19.145 3.859 -20.722 1.00 89.50 84 ARG A O 1
ATOM 634 N N . ALA A 1 85 ? 20.114 2.041 -21.637 1.00 91.56 85 ALA A N 1
ATOM 635 C CA . ALA A 1 85 ? 19.120 1.070 -21.191 1.00 91.56 85 ALA A CA 1
ATOM 636 C C . ALA A 1 85 ? 19.051 1.006 -19.658 1.00 91.56 85 ALA A C 1
ATOM 638 O O . ALA A 1 85 ? 17.969 1.121 -19.088 1.00 91.56 85 ALA A O 1
ATOM 639 N N . SER A 1 86 ? 20.207 0.941 -18.991 1.00 93.25 86 SER A N 1
ATOM 640 C CA . SER A 1 86 ? 20.310 0.971 -17.528 1.00 93.25 86 SER A CA 1
ATOM 641 C C . SER A 1 86 ? 19.735 2.261 -16.938 1.00 93.25 86 SER A C 1
ATOM 643 O O . SER A 1 86 ? 18.945 2.219 -15.993 1.00 93.25 86 SER A O 1
ATOM 645 N N . TRP A 1 87 ? 20.062 3.420 -17.523 1.00 94.06 87 TRP A N 1
ATOM 646 C CA . TRP A 1 87 ? 19.477 4.694 -17.105 1.00 94.06 87 TRP A CA 1
ATOM 647 C C . TRP A 1 87 ? 17.951 4.702 -17.276 1.00 94.06 87 TRP A C 1
ATOM 649 O O . TRP A 1 87 ? 17.243 5.070 -16.339 1.00 94.06 87 TRP A O 1
ATOM 659 N N . PHE A 1 88 ? 17.441 4.257 -18.429 1.00 94.81 88 PHE A N 1
ATOM 660 C CA . PHE A 1 88 ? 16.006 4.191 -18.708 1.00 94.81 88 PHE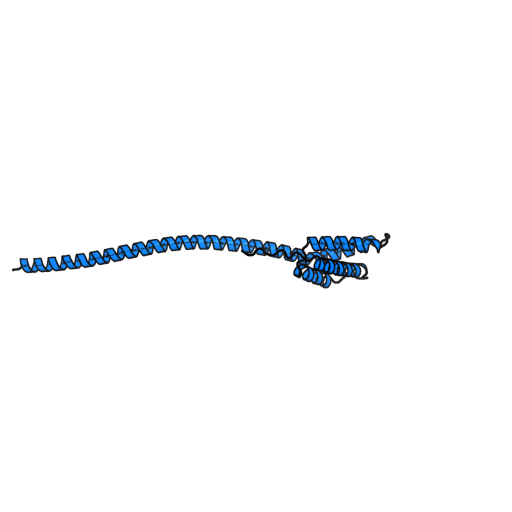 A CA 1
ATOM 661 C C . PHE A 1 88 ? 15.281 3.297 -17.698 1.00 94.81 88 PHE A C 1
ATOM 663 O O . PHE A 1 88 ? 14.306 3.727 -17.082 1.00 94.81 88 PHE A O 1
ATOM 670 N N . PHE A 1 89 ? 15.801 2.091 -17.462 1.00 96.38 89 PHE A N 1
ATOM 671 C CA . PHE A 1 89 ? 15.248 1.153 -16.489 1.00 96.38 89 PHE A CA 1
ATOM 672 C C . PHE A 1 89 ? 15.242 1.728 -15.075 1.00 96.38 89 PHE A C 1
ATOM 674 O O . PHE A 1 89 ? 14.225 1.676 -14.385 1.00 96.38 89 PHE A O 1
ATOM 681 N N . THR A 1 90 ? 16.345 2.360 -14.670 1.00 96.62 90 THR A N 1
ATOM 682 C CA . THR A 1 90 ? 16.453 3.001 -13.357 1.00 96.62 90 THR A CA 1
ATOM 683 C C . THR A 1 90 ? 15.381 4.076 -13.188 1.00 96.62 90 THR A C 1
ATOM 685 O O . THR A 1 90 ? 14.715 4.118 -12.157 1.00 96.62 90 THR A O 1
ATOM 688 N N . GLN A 1 91 ? 15.151 4.914 -14.206 1.00 96.12 91 GLN A N 1
ATOM 689 C CA . GLN A 1 91 ? 14.095 5.929 -14.156 1.00 96.12 91 GLN A CA 1
ATOM 690 C C . GLN A 1 91 ? 12.687 5.329 -14.169 1.00 96.12 91 GLN A C 1
ATOM 692 O O . GLN A 1 91 ? 11.811 5.826 -13.461 1.00 96.12 91 GLN A O 1
ATOM 697 N N . ALA A 1 92 ? 12.465 4.250 -14.921 1.00 96.38 92 ALA A N 1
ATOM 698 C CA . ALA A 1 92 ? 11.189 3.543 -14.943 1.00 96.38 92 ALA A CA 1
ATOM 699 C C . ALA A 1 92 ? 10.875 2.863 -13.598 1.00 96.38 92 ALA A C 1
ATOM 701 O O . ALA A 1 92 ? 9.713 2.796 -13.210 1.00 96.38 92 ALA A O 1
ATOM 702 N N . MET A 1 93 ? 11.890 2.419 -12.851 1.00 97.25 93 MET A N 1
ATOM 703 C CA . MET A 1 93 ? 11.728 1.782 -11.538 1.00 97.25 93 MET A CA 1
ATOM 704 C C . MET A 1 93 ? 11.402 2.763 -10.403 1.00 97.25 93 MET A C 1
ATOM 706 O O . MET A 1 93 ? 10.801 2.360 -9.405 1.00 97.25 93 MET A O 1
ATOM 710 N N . VAL A 1 94 ? 11.750 4.050 -10.529 1.00 97.06 94 VAL A N 1
ATOM 711 C CA . VAL A 1 94 ? 11.551 5.049 -9.458 1.00 97.06 94 VAL A CA 1
ATOM 712 C C . VAL A 1 94 ? 10.096 5.101 -8.952 1.00 97.06 94 VAL A C 1
ATOM 714 O O . VAL A 1 94 ? 9.899 5.011 -7.736 1.00 97.06 94 VAL A O 1
ATOM 717 N N . PRO A 1 95 ? 9.057 5.196 -9.810 1.00 96.69 95 PRO A N 1
ATOM 718 C CA . PRO A 1 95 ? 7.669 5.196 -9.343 1.00 96.69 95 PRO A CA 1
ATOM 719 C C . PRO A 1 95 ? 7.239 3.893 -8.658 1.00 96.69 95 PRO A C 1
ATOM 721 O O . PRO A 1 95 ? 6.472 3.942 -7.696 1.00 96.69 95 PRO A O 1
ATOM 724 N N . PHE A 1 96 ? 7.750 2.745 -9.110 1.00 95.56 96 PHE A N 1
ATOM 725 C CA . PHE A 1 96 ? 7.447 1.434 -8.526 1.00 95.56 96 PHE A CA 1
ATOM 726 C C . PHE A 1 96 ? 8.022 1.320 -7.113 1.00 95.56 96 PHE A C 1
ATOM 728 O O . PHE A 1 96 ? 7.323 0.936 -6.175 1.00 95.56 96 PHE A O 1
ATOM 735 N N . GLU A 1 97 ? 9.270 1.745 -6.928 1.00 96.12 97 GLU A N 1
ATOM 736 C CA . GLU A 1 97 ? 9.917 1.777 -5.617 1.00 96.12 97 GLU A CA 1
ATOM 737 C C . GLU A 1 97 ? 9.251 2.766 -4.655 1.00 96.12 97 GLU A C 1
ATOM 739 O O . GLU A 1 97 ? 9.027 2.452 -3.481 1.00 96.12 97 GLU A O 1
ATOM 744 N N . ALA A 1 98 ? 8.867 3.946 -5.148 1.00 95.75 98 ALA A N 1
ATOM 745 C CA . ALA A 1 98 ? 8.112 4.915 -4.360 1.00 95.75 98 ALA A CA 1
ATOM 746 C C . ALA A 1 98 ? 6.764 4.334 -3.893 1.00 95.75 98 ALA A C 1
ATOM 748 O O . ALA A 1 98 ? 6.420 4.432 -2.711 1.00 95.75 98 ALA A O 1
ATOM 749 N N . ALA A 1 99 ? 6.029 3.668 -4.789 1.00 94.00 99 ALA A N 1
ATOM 750 C CA . ALA A 1 99 ? 4.764 3.016 -4.466 1.00 94.00 99 ALA A CA 1
ATOM 751 C C . ALA A 1 99 ? 4.936 1.856 -3.474 1.00 94.00 99 ALA A C 1
ATOM 753 O O . ALA A 1 99 ? 4.140 1.724 -2.537 1.00 94.00 99 ALA A O 1
ATOM 754 N N . ARG A 1 100 ? 6.005 1.063 -3.609 1.00 93.44 100 ARG A N 1
ATOM 755 C CA . ARG A 1 100 ? 6.362 -0.006 -2.665 1.00 93.44 100 ARG A CA 1
ATOM 756 C C . ARG A 1 100 ? 6.604 0.550 -1.262 1.00 93.44 100 ARG A C 1
ATOM 758 O O . ARG A 1 100 ? 5.963 0.111 -0.306 1.00 93.44 100 ARG A O 1
ATOM 765 N N . ARG A 1 101 ? 7.457 1.571 -1.129 1.00 93.75 101 ARG A N 1
ATOM 766 C CA . ARG A 1 101 ? 7.750 2.230 0.162 1.00 93.75 101 ARG A CA 1
ATOM 767 C C . ARG A 1 101 ? 6.500 2.843 0.795 1.00 93.75 101 ARG A C 1
ATOM 769 O O . ARG A 1 101 ? 6.270 2.696 2.001 1.00 93.75 101 ARG A O 1
ATOM 776 N N . ALA A 1 102 ? 5.665 3.496 -0.013 1.00 93.69 102 ALA A N 1
ATOM 777 C CA . ALA A 1 102 ? 4.395 4.047 0.446 1.00 93.69 102 ALA A CA 1
ATOM 778 C C . ALA A 1 102 ? 3.448 2.946 0.954 1.00 93.69 102 ALA A C 1
ATOM 780 O O . ALA A 1 102 ? 2.814 3.119 1.996 1.00 93.69 102 ALA A O 1
ATOM 781 N N . SER A 1 103 ? 3.389 1.804 0.267 1.00 92.25 103 SER A N 1
ATOM 782 C CA . SER A 1 103 ? 2.549 0.661 0.647 1.00 92.25 103 SER A CA 1
ATOM 783 C C . SER A 1 103 ? 2.993 0.033 1.965 1.00 92.25 103 SER A C 1
ATOM 785 O O . SER A 1 103 ? 2.159 -0.172 2.844 1.00 92.25 103 SER A O 1
ATOM 787 N N . VAL A 1 104 ? 4.300 -0.162 2.167 1.00 94.50 104 VAL A N 1
ATOM 788 C CA . VAL A 1 104 ? 4.861 -0.634 3.449 1.00 94.50 104 VAL A CA 1
ATOM 789 C C . VAL A 1 104 ? 4.485 0.316 4.590 1.00 94.50 104 VAL A C 1
ATOM 791 O O . VAL A 1 104 ? 4.007 -0.110 5.644 1.00 94.50 104 VAL A O 1
ATOM 794 N N . THR A 1 105 ? 4.628 1.623 4.364 1.00 94.25 105 THR A N 1
ATOM 795 C CA . THR A 1 105 ? 4.303 2.644 5.369 1.00 94.25 105 THR A CA 1
ATOM 796 C C . THR A 1 105 ? 2.812 2.646 5.715 1.00 94.25 105 THR A C 1
ATOM 798 O O . THR A 1 105 ? 2.443 2.682 6.893 1.00 94.25 105 THR A O 1
ATOM 801 N N . LYS A 1 106 ? 1.936 2.575 4.704 1.00 94.12 106 LYS A N 1
ATOM 802 C CA . LYS A 1 106 ? 0.481 2.478 4.889 1.00 94.12 106 LYS A CA 1
ATOM 803 C C . LYS A 1 106 ? 0.092 1.189 5.614 1.00 94.12 106 LYS A C 1
ATOM 805 O O . LYS A 1 106 ? -0.707 1.255 6.545 1.00 94.12 106 LYS A O 1
ATOM 810 N N . GLY A 1 107 ? 0.697 0.057 5.252 1.00 95.00 107 GLY A N 1
ATOM 811 C CA . GLY A 1 107 ? 0.480 -1.238 5.900 1.00 95.00 107 GLY A CA 1
ATOM 812 C C . GLY A 1 107 ? 0.812 -1.200 7.391 1.00 95.00 107 GLY A C 1
ATOM 813 O O . GLY A 1 107 ? -0.024 -1.560 8.218 1.00 95.00 107 GLY A O 1
ATOM 814 N N . ARG A 1 108 ? 1.974 -0.646 7.762 1.00 95.25 108 ARG A N 1
ATOM 815 C CA . ARG A 1 108 ? 2.360 -0.475 9.173 1.00 95.25 108 ARG A CA 1
ATOM 816 C C . ARG A 1 108 ? 1.381 0.421 9.937 1.00 95.25 108 ARG A C 1
ATOM 818 O O . ARG A 1 108 ? 0.975 0.085 11.048 1.00 95.25 108 ARG A O 1
ATOM 825 N N . ARG A 1 109 ? 0.962 1.549 9.350 1.00 95.75 109 ARG A N 1
ATOM 826 C CA . ARG A 1 109 ? -0.032 2.452 9.966 1.00 95.75 109 ARG A CA 1
ATOM 827 C C . ARG A 1 109 ? -1.385 1.765 10.161 1.00 95.75 109 ARG A C 1
ATOM 829 O O . ARG A 1 109 ? -2.008 1.948 11.205 1.00 95.75 109 ARG A O 1
ATOM 836 N N . LEU A 1 110 ? -1.827 0.974 9.184 1.00 97.12 110 LEU A N 1
ATOM 837 C CA . LEU A 1 110 ? -3.064 0.199 9.268 1.00 97.12 110 LEU A CA 1
ATOM 838 C C . LEU A 1 110 ? -2.991 -0.834 10.398 1.00 97.12 110 LEU A C 1
ATOM 840 O O . LEU A 1 110 ? -3.915 -0.918 11.202 1.00 97.12 110 LEU A O 1
ATOM 844 N N . GLN A 1 111 ? -1.877 -1.560 10.508 1.00 96.44 111 GLN A N 1
ATOM 845 C CA . GLN A 1 111 ? -1.661 -2.550 11.562 1.00 96.44 111 GLN A CA 1
ATOM 846 C C . GLN A 1 111 ? -1.713 -1.917 12.960 1.00 96.44 111 GLN A C 1
ATOM 848 O O . GLN A 1 111 ? -2.397 -2.430 13.846 1.00 96.44 111 GLN A O 1
ATOM 853 N N . ILE A 1 112 ? -1.046 -0.771 13.145 1.00 97.12 112 ILE A N 1
ATOM 854 C CA . ILE A 1 112 ? -1.083 -0.019 14.407 1.00 97.12 112 ILE A CA 1
ATOM 855 C C . ILE A 1 112 ? -2.523 0.388 14.737 1.00 97.12 112 ILE A C 1
ATOM 857 O O . ILE A 1 112 ? -3.000 0.093 15.830 1.00 97.12 112 ILE A O 1
ATOM 861 N N . ARG A 1 113 ? -3.246 1.000 13.788 1.00 97.62 113 ARG A N 1
ATOM 862 C CA . ARG A 1 113 ? -4.645 1.415 13.995 1.00 97.62 113 ARG A CA 1
ATOM 863 C C . ARG A 1 113 ? -5.554 0.238 14.335 1.00 97.62 113 ARG A C 1
ATOM 865 O O . ARG A 1 113 ? -6.352 0.344 15.261 1.00 97.62 113 ARG A O 1
ATOM 872 N N . SER A 1 114 ? -5.409 -0.884 13.633 1.00 97.81 114 SER A N 1
ATOM 873 C CA . SER A 1 114 ? -6.176 -2.102 13.901 1.00 97.81 114 SER A CA 1
ATOM 874 C C . SER A 1 114 ? -5.936 -2.616 15.320 1.00 97.81 114 SER A C 1
ATOM 876 O O . SER A 1 114 ? -6.885 -2.975 16.016 1.00 97.81 114 SER A O 1
ATOM 878 N N . ARG A 1 115 ? -4.679 -2.609 15.783 1.00 97.75 115 ARG A N 1
ATOM 879 C CA . ARG A 1 115 ? -4.332 -3.014 17.151 1.00 97.75 115 ARG A CA 1
ATOM 880 C C . ARG A 1 115 ? -4.930 -2.066 18.190 1.00 97.75 115 ARG A C 1
ATOM 882 O O . ARG A 1 115 ? -5.494 -2.533 19.175 1.00 97.75 115 ARG A O 1
ATOM 889 N N . THR A 1 116 ? -4.854 -0.755 17.966 1.00 98.06 116 THR A N 1
ATOM 890 C CA . THR A 1 116 ? -5.454 0.244 18.864 1.00 98.06 116 THR A CA 1
ATOM 891 C C . THR A 1 116 ? -6.968 0.068 18.960 1.00 98.06 116 THR A C 1
ATOM 893 O O . THR A 1 116 ? -7.509 0.052 20.063 1.00 98.06 116 THR A O 1
ATOM 896 N N . LEU A 1 117 ? -7.656 -0.120 17.829 1.00 98.38 117 LEU A N 1
ATOM 897 C CA . LEU A 1 117 ? -9.103 -0.358 17.809 1.00 98.38 117 LEU A CA 1
ATOM 898 C C . LEU A 1 117 ? -9.481 -1.621 18.584 1.00 98.38 117 LEU A C 1
ATOM 900 O O . LEU A 1 117 ? -10.412 -1.588 19.385 1.00 98.38 117 LEU A O 1
ATOM 904 N N . TYR A 1 118 ? -8.730 -2.708 18.403 1.00 98.19 118 TYR A N 1
ATOM 905 C CA . TYR A 1 118 ? -8.947 -3.945 19.148 1.00 98.19 118 TYR A CA 1
ATOM 906 C C . TYR A 1 118 ? -8.834 -3.733 20.667 1.00 98.19 118 TYR A C 1
ATOM 908 O O . TYR A 1 118 ? -9.724 -4.131 21.421 1.00 98.19 118 TYR A O 1
ATOM 916 N N . LEU A 1 119 ? -7.776 -3.052 21.122 1.00 98.25 119 LEU A N 1
ATOM 917 C CA . LEU A 1 119 ? -7.567 -2.760 22.543 1.00 98.25 119 LEU A CA 1
ATOM 918 C C . LEU A 1 119 ? -8.663 -1.851 23.115 1.00 98.25 119 LEU A C 1
ATOM 920 O O . LEU A 1 119 ? -9.174 -2.114 24.206 1.00 98.25 119 LEU A O 1
ATOM 924 N N . ASN A 1 120 ? -9.060 -0.818 22.372 1.00 98.38 120 ASN A N 1
ATOM 925 C CA . ASN A 1 120 ? -10.118 0.099 22.789 1.00 98.38 120 ASN A CA 1
ATOM 926 C C . ASN A 1 120 ? -11.471 -0.609 22.888 1.00 98.38 120 ASN A C 1
ATOM 928 O O . ASN A 1 120 ? -12.165 -0.441 23.889 1.00 98.38 120 ASN A O 1
ATOM 932 N N . ASN A 1 121 ? -11.814 -1.458 21.917 1.00 98.44 121 ASN A N 1
ATOM 933 C CA . ASN A 1 121 ? -13.036 -2.259 21.966 1.00 98.44 121 ASN A CA 1
ATOM 934 C C . ASN A 1 121 ? -13.036 -3.215 23.162 1.00 98.44 121 ASN A C 1
ATOM 936 O O . ASN A 1 121 ? -14.038 -3.313 23.868 1.00 98.44 121 ASN A O 1
ATOM 940 N N . ALA A 1 122 ? -11.908 -3.870 23.451 1.00 98.31 122 ALA A N 1
ATOM 941 C CA . ALA A 1 122 ? -11.789 -4.728 24.626 1.00 98.31 122 ALA A CA 1
ATOM 942 C C . ALA A 1 122 ? -11.958 -3.937 25.937 1.00 98.31 122 ALA A C 1
ATOM 944 O O . ALA A 1 122 ? -12.633 -4.405 26.858 1.00 98.31 122 ALA A O 1
ATOM 945 N N . ARG A 1 123 ? -11.385 -2.729 26.028 1.00 98.25 123 ARG A N 1
ATOM 946 C CA . ARG A 1 123 ? -11.536 -1.845 27.195 1.00 98.25 123 ARG A CA 1
ATOM 947 C C . ARG A 1 123 ? -12.981 -1.377 27.364 1.00 98.25 123 ARG A C 1
ATOM 949 O O . ARG A 1 123 ? -13.508 -1.466 28.471 1.00 98.25 123 ARG A O 1
ATOM 956 N N . LEU A 1 124 ? -13.627 -0.938 26.285 1.00 98.56 124 LEU A N 1
ATOM 957 C CA .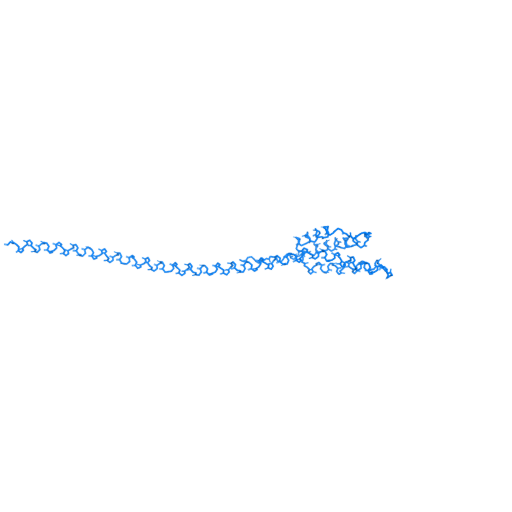 LEU A 1 124 ? -15.031 -0.521 26.283 1.00 98.56 124 LEU A CA 1
ATOM 958 C C . LEU A 1 124 ? -15.958 -1.671 26.674 1.00 98.56 124 LEU A C 1
ATOM 960 O O . LEU A 1 124 ? -16.823 -1.494 27.523 1.00 98.56 124 LEU A O 1
ATOM 964 N N . ALA A 1 125 ? -15.735 -2.873 26.142 1.00 98.38 125 ALA A N 1
ATOM 965 C CA . ALA A 1 125 ? -16.518 -4.049 26.508 1.00 98.38 125 ALA A CA 1
ATOM 966 C C . ALA A 1 125 ? -16.400 -4.377 28.006 1.00 98.38 125 ALA A C 1
ATOM 968 O O . ALA A 1 125 ? -17.399 -4.701 28.649 1.00 98.38 125 ALA A O 1
ATOM 969 N N . ARG A 1 126 ? -15.197 -4.262 28.590 1.00 98.38 126 ARG A N 1
ATOM 970 C CA . ARG A 1 126 ? -15.004 -4.429 30.041 1.00 98.38 126 ARG A CA 1
ATOM 971 C C . ARG A 1 126 ? -15.723 -3.340 30.836 1.00 98.38 126 ARG A C 1
ATOM 973 O O . ARG A 1 126 ? -16.439 -3.668 31.776 1.00 98.38 126 ARG A O 1
ATOM 980 N N . ALA A 1 127 ? -15.565 -2.074 30.450 1.00 97.94 127 ALA A N 1
ATOM 981 C CA . ALA A 1 127 ? -16.217 -0.949 31.118 1.00 97.94 127 ALA A CA 1
ATOM 982 C C . ALA A 1 127 ? -17.749 -1.068 31.069 1.00 97.94 127 ALA A C 1
ATOM 984 O O . ALA A 1 127 ? -18.403 -0.932 32.098 1.00 97.94 127 ALA A O 1
ATOM 985 N N . ASN A 1 128 ? -18.315 -1.434 29.917 1.00 98.50 128 ASN A N 1
ATOM 986 C CA . ASN A 1 128 ? -19.751 -1.660 29.763 1.00 98.50 128 ASN A CA 1
ATOM 987 C C . ASN A 1 128 ? -20.259 -2.777 30.679 1.00 98.50 128 ASN A C 1
ATOM 989 O O . ASN A 1 128 ? -21.284 -2.605 31.331 1.00 98.50 128 ASN A O 1
ATOM 993 N N . LYS A 1 129 ? -19.527 -3.894 30.799 1.00 98.44 129 LYS A N 1
ATOM 994 C CA . LYS A 1 129 ? -19.889 -4.968 31.740 1.00 98.44 129 LYS A CA 1
ATOM 995 C C . LYS A 1 129 ? -19.881 -4.490 33.194 1.00 98.44 129 LYS A C 1
ATOM 997 O O . LYS A 1 129 ? -20.762 -4.868 33.962 1.00 98.44 129 LYS A O 1
ATOM 1002 N N . LEU A 1 130 ? -18.899 -3.673 33.581 1.00 98.38 130 LEU A N 1
ATOM 1003 C CA . LEU A 1 130 ? -18.836 -3.100 34.929 1.00 98.38 130 LEU A CA 1
ATOM 1004 C C . LEU A 1 130 ? -20.007 -2.146 35.187 1.00 98.38 130 LEU A C 1
ATOM 1006 O O . LEU A 1 130 ? -20.669 -2.266 36.213 1.00 98.38 130 LEU A O 1
ATOM 1010 N N . LEU A 1 131 ? -20.313 -1.265 34.233 1.00 98.44 131 LEU A N 1
ATOM 1011 C CA . LEU A 1 131 ? -21.445 -0.342 34.324 1.00 98.44 131 LEU A CA 1
ATOM 1012 C C . LEU A 1 131 ? -22.783 -1.081 34.420 1.00 98.44 131 LEU A C 1
ATOM 1014 O O . LEU A 1 131 ? -23.617 -0.724 35.243 1.00 98.44 131 LEU A O 1
ATOM 1018 N N . GLN A 1 132 ? -22.982 -2.145 33.641 1.00 98.44 132 GLN A N 1
ATOM 1019 C CA . GLN A 1 132 ? -24.196 -2.962 33.725 1.00 98.44 132 GLN A CA 1
ATOM 1020 C C . GLN A 1 132 ? -24.375 -3.584 35.114 1.00 98.44 132 GLN A C 1
ATOM 1022 O O . GLN A 1 132 ? -25.470 -3.537 35.673 1.00 98.44 132 GLN A O 1
ATOM 1027 N N . ARG A 1 133 ? -23.299 -4.122 35.702 1.00 98.25 133 ARG A N 1
ATOM 1028 C CA . ARG A 1 133 ? -23.331 -4.655 37.074 1.00 98.25 133 ARG A CA 1
ATOM 1029 C C . ARG A 1 133 ? -23.658 -3.566 38.090 1.00 98.25 133 ARG A C 1
ATOM 1031 O O . A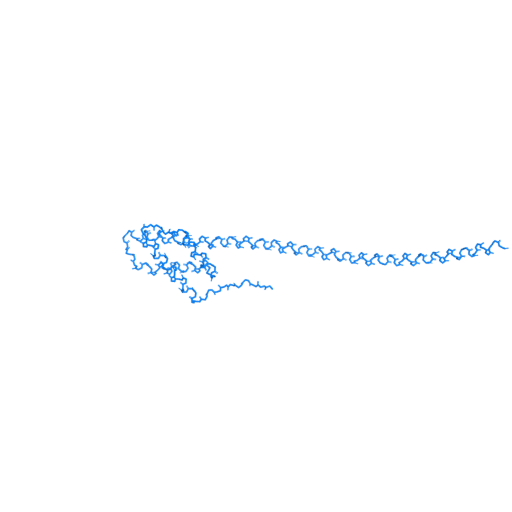RG A 1 133 ? -24.453 -3.800 38.996 1.00 98.25 133 ARG A O 1
ATOM 1038 N N . GLU A 1 134 ? -23.081 -2.382 37.916 1.00 98.19 134 GLU A N 1
ATOM 1039 C CA . GLU A 1 134 ? -23.339 -1.236 38.784 1.00 98.19 134 GLU A CA 1
ATOM 1040 C C . GLU A 1 134 ? -24.799 -0.785 38.728 1.00 98.19 134 GLU A C 1
ATOM 1042 O O . GLU A 1 134 ? -25.411 -0.555 39.769 1.00 98.19 134 GLU A O 1
ATOM 1047 N N . ILE A 1 135 ? -25.378 -0.713 37.527 1.00 98.38 135 ILE A N 1
ATOM 1048 C CA . ILE A 1 135 ? -26.790 -0.367 37.325 1.00 98.38 135 ILE A CA 1
ATOM 1049 C C . ILE A 1 135 ? -27.690 -1.363 38.057 1.00 98.38 135 ILE A C 1
ATOM 1051 O O . ILE A 1 135 ? -28.585 -0.951 38.793 1.00 98.38 135 ILE A O 1
ATOM 1055 N N . VAL A 1 136 ? -27.440 -2.668 37.898 1.00 98.44 136 VAL A N 1
ATOM 1056 C CA . VAL A 1 136 ? -28.206 -3.709 38.601 1.00 98.44 136 VAL A CA 1
ATOM 1057 C C . VAL A 1 136 ? -28.074 -3.548 40.116 1.00 98.44 136 VAL A C 1
ATOM 1059 O O . VAL A 1 136 ? -29.081 -3.556 40.822 1.00 98.44 136 VAL A O 1
ATOM 1062 N N . ARG A 1 137 ? -26.854 -3.334 40.622 1.00 98.12 137 ARG A N 1
ATOM 1063 C CA . ARG A 1 137 ? -26.599 -3.133 42.054 1.00 98.12 137 ARG A CA 1
ATOM 1064 C C . ARG A 1 137 ? -27.358 -1.927 42.609 1.00 98.12 137 ARG A C 1
ATOM 1066 O O . ARG A 1 137 ? -27.995 -2.049 43.649 1.00 98.12 137 ARG A O 1
ATOM 1073 N N . ARG A 1 138 ? -27.316 -0.783 41.920 1.00 98.12 138 ARG A N 1
ATOM 1074 C CA . ARG A 1 138 ? -28.002 0.445 42.354 1.00 98.12 138 ARG A CA 1
ATOM 1075 C C . ARG A 1 138 ? -29.514 0.271 42.391 1.00 98.12 138 ARG A C 1
ATOM 1077 O O . ARG A 1 138 ? -30.115 0.610 43.402 1.00 98.12 138 ARG A O 1
ATOM 1084 N N . ARG A 1 139 ? -30.103 -0.354 41.366 1.00 98.12 139 ARG A N 1
ATOM 1085 C CA . ARG A 1 139 ? -31.546 -0.654 41.335 1.00 98.12 139 ARG A CA 1
ATOM 1086 C C . ARG A 1 139 ? -31.983 -1.539 42.503 1.00 98.12 139 ARG A C 1
ATOM 1088 O O . ARG A 1 139 ? -33.018 -1.288 43.117 1.00 98.12 139 ARG A O 1
ATOM 1095 N N . LEU A 1 140 ? -31.189 -2.558 42.840 1.00 97.81 140 LEU A N 1
ATOM 1096 C CA . LEU A 1 140 ? -31.466 -3.416 43.996 1.00 97.81 140 LEU A CA 1
ATOM 1097 C C . LEU A 1 140 ? -31.392 -2.635 45.314 1.00 97.81 140 LEU A C 1
ATOM 1099 O O . LEU A 1 140 ? -32.275 -2.779 46.157 1.00 97.81 140 LEU A O 1
ATOM 1103 N N . SER A 1 141 ? -30.373 -1.789 45.487 1.00 97.56 141 SER A N 1
ATOM 1104 C CA . SER A 1 141 ? -30.249 -0.934 46.673 1.00 97.56 141 SER A CA 1
ATOM 1105 C C . SER A 1 141 ? -31.400 0.067 46.793 1.00 97.56 141 SER A C 1
ATOM 1107 O O . SER A 1 141 ? -31.968 0.196 47.871 1.00 97.56 141 SER A O 1
ATOM 1109 N N . GLU A 1 142 ? -31.790 0.730 45.702 1.00 97.75 142 GLU A N 1
ATOM 1110 C CA . GLU A 1 142 ? -32.941 1.645 45.668 1.00 97.75 142 GLU A CA 1
ATOM 1111 C C . GLU A 1 142 ? -34.239 0.935 46.064 1.00 97.75 142 GLU A C 1
ATOM 1113 O O . GLU A 1 142 ? -34.996 1.450 46.883 1.00 97.75 142 GLU A O 1
ATOM 1118 N N . THR A 1 143 ? -34.459 -0.281 45.556 1.00 97.81 143 THR A N 1
ATOM 1119 C CA . THR A 1 143 ? -35.636 -1.091 45.907 1.00 97.81 143 THR A CA 1
ATOM 1120 C C . THR A 1 143 ? -35.666 -1.410 47.406 1.00 97.81 143 THR A C 1
ATOM 1122 O O . THR A 1 143 ? -36.702 -1.259 48.051 1.00 97.81 143 THR A O 1
ATOM 1125 N N . ARG A 1 144 ? -34.522 -1.798 47.990 1.00 96.56 144 ARG A N 1
ATOM 1126 C CA . ARG A 1 144 ? -34.409 -2.068 49.435 1.00 96.56 144 ARG A CA 1
ATOM 1127 C C . ARG A 1 144 ? -34.632 -0.817 50.281 1.00 96.56 144 ARG A C 1
ATOM 1129 O O . ARG A 1 144 ? -35.315 -0.891 51.296 1.00 96.56 144 ARG A O 1
ATOM 1136 N N . LEU A 1 145 ? -34.085 0.324 49.861 1.00 97.25 145 LEU A N 1
ATOM 1137 C CA . LEU A 1 145 ? -34.290 1.604 50.544 1.00 97.25 145 LEU A CA 1
ATOM 1138 C C . LEU A 1 145 ? -35.764 2.022 50.524 1.00 97.25 145 LEU A C 1
ATOM 1140 O O . LEU A 1 145 ? -36.273 2.499 51.536 1.00 97.25 145 LEU A O 1
ATOM 1144 N N . HIS A 1 146 ? -36.456 1.820 49.400 1.00 97.25 146 HIS A N 1
ATOM 1145 C CA . HIS A 1 146 ? -37.893 2.067 49.306 1.00 97.25 146 HIS A CA 1
ATOM 1146 C C . HIS A 1 146 ? -38.695 1.167 50.249 1.00 97.25 146 HIS A C 1
ATOM 1148 O O . HIS A 1 146 ? -39.520 1.683 50.999 1.00 97.25 146 HIS A O 1
ATOM 1154 N N . ALA A 1 147 ? -38.421 -0.140 50.263 1.00 96.06 147 ALA A N 1
ATOM 1155 C CA . ALA A 1 147 ? -39.091 -1.077 51.165 1.00 96.06 147 ALA A CA 1
ATOM 1156 C C . ALA A 1 147 ? -38.883 -0.701 52.643 1.00 96.06 147 ALA A C 1
ATOM 1158 O O . ALA A 1 147 ? -39.854 -0.567 53.382 1.00 96.06 147 ALA A O 1
ATOM 1159 N N . GLY A 1 148 ? -37.638 -0.425 53.049 1.00 95.81 148 GLY A N 1
ATOM 1160 C CA . GLY A 1 148 ? -37.329 -0.025 54.426 1.00 95.81 148 GLY A CA 1
ATOM 1161 C C . GLY A 1 148 ? -37.967 1.308 54.832 1.00 95.81 148 GLY A C 1
ATOM 1162 O O . GLY A 1 148 ? -38.365 1.480 55.981 1.00 95.81 148 GLY A O 1
ATOM 1163 N N . ARG A 1 149 ? -38.125 2.259 53.898 1.00 96.19 149 ARG A N 1
ATOM 1164 C CA . ARG A 1 149 ? -38.829 3.524 54.169 1.00 96.19 149 ARG A CA 1
ATOM 1165 C C . ARG A 1 149 ? -40.314 3.299 54.459 1.00 96.19 149 ARG A C 1
ATOM 1167 O O . ARG A 1 149 ? -40.858 3.957 55.345 1.00 96.19 149 ARG A O 1
ATOM 1174 N N . GLU A 1 150 ? -40.966 2.411 53.715 1.00 96.12 150 GLU A N 1
ATOM 1175 C CA . GLU A 1 150 ? -42.376 2.080 53.940 1.00 96.12 150 GLU A CA 1
ATOM 1176 C C . GLU A 1 150 ? -42.574 1.290 55.241 1.00 96.12 150 GLU A C 1
ATOM 1178 O O . GLU A 1 150 ? -43.480 1.607 56.011 1.00 96.12 150 GLU A O 1
ATOM 1183 N N . GLU A 1 151 ? -41.674 0.355 55.553 1.00 96.00 151 GLU A N 1
ATOM 1184 C CA . GLU A 1 151 ? -41.662 -0.357 56.837 1.00 96.00 151 GLU A CA 1
ATOM 1185 C C . GLU A 1 151 ? -41.506 0.611 58.020 1.00 96.00 151 GLU A C 1
ATOM 1187 O O . GLU A 1 151 ? -42.324 0.615 58.940 1.00 96.00 151 GLU A O 1
ATOM 1192 N N . TYR A 1 152 ? -40.520 1.514 57.955 1.00 96.06 152 TYR A N 1
ATOM 1193 C CA . TYR A 1 152 ? -40.296 2.520 58.993 1.00 96.06 152 TYR A CA 1
ATOM 1194 C C . TYR A 1 152 ? -41.514 3.431 59.188 1.00 96.06 152 TYR A C 1
ATOM 1196 O O . TYR A 1 152 ? -41.892 3.735 60.317 1.00 96.06 152 TYR A O 1
ATOM 1204 N N . ARG A 1 153 ? -42.180 3.838 58.098 1.00 95.56 153 ARG A N 1
ATOM 1205 C CA . ARG A 1 153 ? -43.439 4.597 58.166 1.00 95.56 153 ARG A CA 1
ATOM 1206 C C . ARG A 1 153 ? -44.552 3.825 58.870 1.00 95.56 153 ARG A C 1
ATOM 1208 O O . ARG A 1 153 ? -45.335 4.448 59.586 1.00 95.56 153 ARG A O 1
ATOM 1215 N N . GLY A 1 154 ? -44.644 2.514 58.653 1.00 94.81 154 GLY A N 1
ATOM 1216 C CA . GLY A 1 154 ? -45.588 1.638 59.349 1.00 94.81 154 GLY A CA 1
ATOM 1217 C C . GLY A 1 154 ? -45.333 1.617 60.855 1.00 94.81 154 GLY A C 1
ATOM 1218 O O . GLY A 1 154 ? -46.220 1.979 61.627 1.00 94.81 154 GLY A O 1
ATOM 1219 N N . LEU A 1 155 ? -44.096 1.310 61.254 1.00 95.62 155 LEU A N 1
ATOM 1220 C CA . LEU A 1 155 ? -43.680 1.257 62.661 1.00 95.62 155 LEU A CA 1
ATOM 1221 C C . LEU A 1 155 ? -43.898 2.591 63.390 1.00 95.62 155 LEU A C 1
ATOM 1223 O O . LEU A 1 155 ? -44.349 2.620 64.533 1.00 95.62 155 LEU A O 1
ATOM 1227 N N . LEU A 1 156 ? -43.630 3.717 62.723 1.00 95.81 156 LEU A N 1
ATOM 1228 C CA . LEU A 1 156 ? -43.815 5.042 63.317 1.00 95.81 156 LEU A CA 1
ATOM 1229 C C . LEU A 1 156 ? -45.294 5.351 63.598 1.00 95.81 156 LEU A C 1
ATOM 1231 O O . LEU A 1 156 ? -45.624 5.943 64.625 1.00 95.81 156 LEU A O 1
ATOM 1235 N N . LYS A 1 157 ? -46.199 4.935 62.698 1.00 95.12 157 LYS A N 1
ATOM 1236 C CA . LYS A 1 157 ? -47.649 5.061 62.915 1.00 95.12 157 LYS A CA 1
ATOM 1237 C C . LYS A 1 157 ? -48.103 4.215 64.100 1.00 95.12 157 LYS A C 1
ATOM 1239 O O . LYS A 1 157 ? -48.869 4.708 64.922 1.00 95.12 157 LYS A O 1
ATOM 1244 N N . GLU A 1 158 ? -47.631 2.976 64.190 1.00 93.69 158 GLU A N 1
ATOM 1245 C CA . GLU A 1 158 ? -47.968 2.065 65.286 1.00 93.69 158 GLU A CA 1
ATOM 1246 C C . GLU A 1 158 ? -47.490 2.607 66.639 1.00 93.69 158 GLU A C 1
ATOM 1248 O O . GLU A 1 158 ? -48.279 2.703 67.579 1.00 93.69 158 GLU A O 1
ATOM 1253 N N . SER A 1 159 ? -46.244 3.084 66.711 1.00 93.75 159 SER A N 1
ATOM 1254 C CA . SER A 1 159 ? -45.696 3.715 67.915 1.00 93.75 159 SER A CA 1
ATOM 1255 C C . SER A 1 159 ? -46.532 4.916 68.375 1.00 93.75 159 SER A C 1
ATOM 1257 O O . SER A 1 159 ? -46.872 5.016 69.555 1.00 93.75 159 SER A O 1
ATOM 1259 N N . HIS A 1 160 ? -46.949 5.788 67.448 1.00 93.50 160 HIS A N 1
ATOM 1260 C CA . HIS A 1 160 ? -47.828 6.916 67.768 1.00 93.50 160 HIS A CA 1
ATOM 1261 C C . HIS A 1 160 ? -49.199 6.491 68.307 1.00 93.50 160 HIS A C 1
ATOM 1263 O O . HIS A 1 160 ? -49.746 7.175 69.175 1.00 93.50 160 HIS A O 1
ATOM 1269 N N . LEU A 1 161 ? -49.775 5.401 67.793 1.00 93.56 161 LEU A N 1
ATOM 1270 C CA . LEU A 1 161 ? -51.042 4.866 68.296 1.00 93.56 161 LEU A CA 1
ATOM 1271 C C . LEU A 1 161 ? -50.880 4.338 69.723 1.00 93.56 161 LEU A C 1
ATOM 1273 O O . LEU A 1 161 ? -51.675 4.704 70.586 1.00 93.56 161 LEU A O 1
ATOM 1277 N N . MET A 1 162 ? -49.817 3.571 69.984 1.00 88.94 162 MET A N 1
ATOM 1278 C CA . MET A 1 162 ? -49.523 3.039 71.318 1.00 88.94 162 MET A CA 1
ATOM 1279 C C . MET A 1 162 ? -49.337 4.150 72.356 1.00 88.94 162 MET A C 1
ATOM 1281 O O . MET A 1 162 ? -49.904 4.076 73.444 1.00 88.94 162 MET A O 1
ATOM 1285 N N . GLN A 1 163 ? -48.614 5.216 71.999 1.00 88.19 163 GLN A N 1
ATOM 1286 C CA . GLN A 1 163 ? -48.397 6.376 72.871 1.00 88.19 163 GLN A CA 1
ATOM 1287 C C . GLN A 1 163 ? -49.699 7.091 73.253 1.00 88.19 163 GLN A C 1
ATOM 1289 O O . GLN A 1 163 ? -49.845 7.556 74.381 1.00 88.19 163 GLN A O 1
ATOM 1294 N N . LYS A 1 164 ? -50.650 7.186 72.317 1.00 87.00 164 LYS A N 1
ATOM 1295 C CA . LYS A 1 164 ? -51.964 7.786 72.579 1.00 87.00 164 LYS A CA 1
ATOM 1296 C C . LYS A 1 164 ? -52.832 6.898 73.464 1.00 87.00 164 LYS A C 1
ATOM 1298 O O . LYS A 1 164 ? -53.511 7.421 74.337 1.00 87.00 164 LYS A O 1
ATOM 1303 N N . SER A 1 165 ? -52.800 5.580 73.263 1.00 80.94 165 SER A N 1
ATOM 1304 C CA . SER A 1 165 ? -53.562 4.638 74.092 1.00 80.94 165 SER A CA 1
ATOM 1305 C C . SER A 1 165 ? -52.994 4.461 75.501 1.00 80.94 165 SER A C 1
ATOM 1307 O O . SER A 1 165 ? -53.743 4.100 76.393 1.00 80.94 165 SER A O 1
ATOM 1309 N N . SER A 1 166 ? -51.697 4.712 75.716 1.00 74.38 166 SER A N 1
ATOM 1310 C CA . SER A 1 166 ? -51.062 4.629 77.042 1.0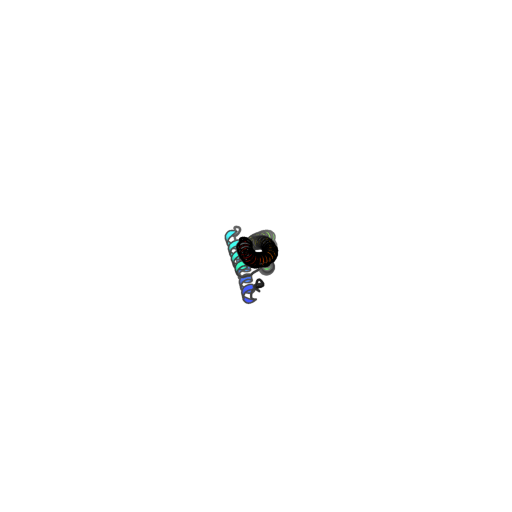0 74.38 166 SER A CA 1
ATOM 1311 C C . SER A 1 166 ? -51.172 5.913 77.872 1.00 74.38 166 SER A C 1
ATOM 1313 O O . SER A 1 166 ? -50.743 5.930 79.021 1.00 74.38 166 SER A O 1
ATOM 1315 N N . ALA A 1 167 ? -51.656 7.007 77.277 1.00 67.56 167 ALA A N 1
ATOM 1316 C CA . ALA A 1 167 ? -51.824 8.307 77.931 1.00 67.56 167 ALA A CA 1
ATOM 1317 C C . ALA A 1 167 ? -53.271 8.562 78.411 1.00 67.56 167 ALA A C 1
ATOM 1319 O O . ALA A 1 167 ? -53.580 9.672 78.845 1.00 67.56 167 ALA A O 1
ATOM 1320 N N . CYS A 1 168 ? -54.143 7.557 78.304 1.00 52.53 168 CYS A N 1
ATOM 1321 C CA . CYS A 1 168 ? -55.539 7.550 78.742 1.00 52.53 168 CYS A CA 1
ATOM 1322 C C . CYS A 1 168 ? -55.693 6.508 79.853 1.00 52.53 168 CYS A C 1
ATOM 1324 O O . CYS A 1 168 ? -56.399 6.810 80.837 1.00 52.53 168 CYS A O 1
#

Secondary structure (DSSP, 8-state):
----------HHHHHHHHHHHHHHHHHHHH-SSPPPHHHHHHHHHHHHHTT--HHHHHHHHHHHHHHHHTTS-TTTHHHHHHHHHHHHHHHHHHHHHHHHHHHHHHHHHHHHHHHHHHHHHHHHHHHHHHHHHHHHHHHHHHHHHHHHHHHHHHHHHHHHHHHHHTT-

Foldseek 3Di:
DDDDPQPPQPPVNLVVLLVVLLVVLVCQLPDPDGDDLVVLCVSLVVCVVSNDAPVSLVVSLVVSCVVCVVVFDDPPSVVSSVVSSVVSSVSSCVVNVVVVVVVVVVVVVVVVVVVVVVVVVVVVVVVVVVVVVVVVVVVVVVVVVVVVVVVVVVVVVVVVVVVVVVVD